Protein AF-A0A368XMG5-F1 (afdb_monomer_lite)

Organism: NCBI:txid545864

Structure (mmCIF, N/CA/C/O backbone):
data_AF-A0A368XMG5-F1
#
_entry.id   AF-A0A368XMG5-F1
#
loop_
_atom_site.group_PDB
_atom_site.id
_atom_site.type_symbol
_atom_site.label_atom_id
_atom_site.label_alt_id
_atom_site.label_comp_id
_atom_site.label_asym_id
_atom_site.label_entity_id
_atom_site.label_seq_id
_atom_site.pdbx_PDB_ins_code
_atom_site.Cartn_x
_atom_site.Cartn_y
_atom_site.Cartn_z
_atom_site.occupancy
_atom_site.B_iso_or_equiv
_atom_site.auth_seq_id
_atom_site.auth_comp_id
_atom_site.auth_asym_id
_atom_site.auth_atom_id
_atom_site.pdbx_PDB_model_num
ATOM 1 N N . MET A 1 1 ? -19.744 3.644 60.141 1.00 47.09 1 MET A N 1
ATOM 2 C CA . MET A 1 1 ? -19.774 2.510 59.193 1.00 47.09 1 MET A CA 1
ATOM 3 C C . MET A 1 1 ? -20.303 3.017 57.856 1.00 47.09 1 MET A C 1
ATOM 5 O O . MET A 1 1 ? -21.509 3.050 57.667 1.00 47.09 1 MET A O 1
ATOM 9 N N . GLN A 1 2 ? -19.438 3.511 56.966 1.00 48.03 2 GLN A N 1
ATOM 10 C CA . GLN A 1 2 ? -19.850 3.877 55.605 1.00 48.03 2 GLN A CA 1
ATOM 11 C C . GLN A 1 2 ? -19.509 2.704 54.688 1.00 48.03 2 GLN A C 1
ATOM 13 O O . GLN A 1 2 ? -18.339 2.403 54.459 1.00 48.03 2 GLN A O 1
ATOM 18 N N . ALA A 1 3 ? -20.543 1.995 54.239 1.00 58.88 3 ALA A N 1
ATOM 19 C CA . ALA A 1 3 ? -20.417 0.934 53.257 1.00 58.88 3 ALA A CA 1
ATOM 20 C C . ALA A 1 3 ? -19.977 1.557 51.927 1.00 58.88 3 ALA A C 1
ATOM 22 O O . ALA A 1 3 ? -20.706 2.338 51.319 1.00 58.88 3 ALA A O 1
ATOM 23 N N . GLN A 1 4 ? -18.767 1.219 51.493 1.00 63.62 4 GLN A N 1
ATOM 24 C CA . GLN A 1 4 ? -18.283 1.524 50.155 1.00 63.62 4 GLN A CA 1
ATOM 25 C C . GLN A 1 4 ? -19.186 0.792 49.158 1.00 63.62 4 GLN A C 1
ATOM 27 O O . GLN A 1 4 ? -19.127 -0.433 49.025 1.00 63.62 4 GLN A O 1
ATOM 32 N N . ALA A 1 5 ? -20.059 1.538 48.481 1.00 65.81 5 ALA A N 1
ATOM 33 C CA . ALA A 1 5 ? -20.800 1.032 47.340 1.00 65.81 5 ALA A CA 1
ATOM 34 C C . ALA A 1 5 ? -19.774 0.569 46.301 1.00 65.81 5 ALA A C 1
ATOM 36 O O . ALA 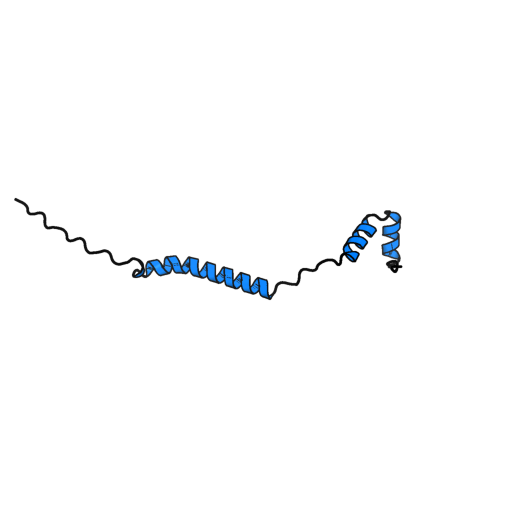A 1 5 ? -19.030 1.379 45.749 1.00 65.81 5 ALA A O 1
ATOM 37 N N . ARG A 1 6 ? -19.693 -0.747 46.080 1.00 66.62 6 ARG A N 1
ATOM 38 C CA . ARG A 1 6 ? -18.854 -1.340 45.039 1.00 66.62 6 ARG A CA 1
ATOM 39 C C . ARG A 1 6 ? -19.262 -0.707 43.712 1.00 66.62 6 ARG A C 1
ATOM 41 O O . ARG A 1 6 ? -20.320 -1.030 43.176 1.00 66.62 6 ARG A O 1
ATOM 48 N N . GLN A 1 7 ? -18.449 0.213 43.203 1.00 66.94 7 GLN A N 1
ATOM 49 C CA . GLN A 1 7 ? -18.592 0.724 41.848 1.00 66.94 7 GLN A CA 1
ATOM 50 C C . GLN A 1 7 ? -18.382 -0.467 40.914 1.00 66.94 7 GLN A C 1
ATOM 52 O O . GLN A 1 7 ? -17.266 -0.946 40.730 1.00 66.94 7 GLN A O 1
ATOM 57 N N . GLN A 1 8 ? -19.479 -1.012 40.393 1.00 64.88 8 GLN A N 1
ATOM 58 C CA . GLN A 1 8 ? -19.426 -2.068 39.396 1.00 64.88 8 GLN A CA 1
ATOM 59 C C . GLN A 1 8 ? -18.816 -1.467 38.127 1.00 64.88 8 GLN A C 1
ATOM 61 O O . GLN A 1 8 ? -19.460 -0.681 37.428 1.00 64.88 8 GLN A O 1
ATOM 66 N N . ALA A 1 9 ? -17.555 -1.800 37.849 1.00 70.56 9 ALA A N 1
ATOM 67 C CA . ALA A 1 9 ? -16.907 -1.436 36.601 1.00 70.56 9 ALA A CA 1
ATOM 68 C C . ALA A 1 9 ? -17.687 -2.081 35.448 1.00 70.56 9 ALA A C 1
ATOM 70 O O . ALA A 1 9 ? -17.798 -3.305 35.364 1.00 70.56 9 ALA A O 1
ATOM 71 N N . ARG A 1 10 ? -18.272 -1.263 34.566 1.00 77.00 10 ARG A N 1
ATOM 72 C CA . ARG A 1 10 ? -18.908 -1.785 33.352 1.00 77.00 10 ARG A CA 1
ATOM 73 C C . ARG A 1 10 ? -17.826 -2.432 32.483 1.00 77.00 10 ARG A C 1
ATOM 75 O O . ARG A 1 10 ? -16.795 -1.793 32.266 1.00 77.00 10 ARG A O 1
ATOM 82 N N . PRO A 1 11 ? -18.046 -3.648 31.955 1.00 79.75 11 PRO A N 1
ATOM 83 C CA . PRO A 1 11 ? -17.086 -4.262 31.052 1.00 79.75 11 PRO A CA 1
ATOM 84 C C . PRO A 1 11 ? -16.916 -3.372 29.816 1.00 79.75 11 PRO A C 1
ATOM 86 O O . PRO A 1 11 ? -17.895 -2.985 29.169 1.00 79.75 11 PRO A O 1
ATOM 89 N N . ALA A 1 12 ? -15.667 -3.014 29.514 1.00 83.25 12 ALA A N 1
ATOM 90 C CA . ALA A 1 12 ? -15.335 -2.249 28.322 1.00 83.25 12 ALA A CA 1
ATOM 91 C C . ALA A 1 12 ? -15.755 -3.034 27.071 1.00 83.25 12 ALA A C 1
ATOM 93 O O . ALA A 1 12 ? -15.601 -4.255 26.998 1.00 83.25 12 ALA A O 1
ATOM 94 N N . ARG A 1 13 ? -16.318 -2.338 26.079 1.00 87.06 13 ARG A N 1
ATOM 95 C CA . ARG A 1 13 ? -16.714 -2.973 24.817 1.00 87.06 13 ARG A CA 1
ATOM 96 C C . ARG A 1 13 ? -15.460 -3.312 23.998 1.00 87.06 13 ARG A C 1
ATOM 98 O O . ARG A 1 13 ? -14.502 -2.542 24.032 1.00 87.06 13 ARG A O 1
ATOM 105 N N . PRO A 1 14 ? -15.471 -4.410 23.222 1.00 91.69 14 PRO A N 1
ATOM 106 C CA . PRO A 1 14 ? -14.373 -4.730 22.318 1.00 91.69 14 PRO A CA 1
ATOM 107 C C . PRO A 1 14 ? -14.089 -3.590 21.330 1.00 91.69 14 PRO A C 1
ATOM 109 O O . PRO A 1 14 ? -15.017 -2.988 20.785 1.00 91.69 14 PRO A O 1
ATOM 112 N N . TRP A 1 15 ? -12.808 -3.312 21.087 1.00 92.88 15 TRP A N 1
ATOM 113 C CA . TRP A 1 15 ? -12.343 -2.120 20.371 1.00 92.88 15 TRP A CA 1
ATOM 114 C C . TRP A 1 15 ? -12.814 -2.040 18.904 1.00 92.88 15 TRP A C 1
ATOM 116 O O . TRP A 1 15 ? -13.133 -0.967 18.403 1.00 92.88 15 TRP A O 1
ATOM 126 N N . TRP A 1 16 ? -12.955 -3.176 18.225 1.00 93.00 16 TRP A N 1
ATOM 127 C CA . TRP A 1 16 ? -13.414 -3.262 16.830 1.00 93.00 16 TRP A CA 1
ATOM 128 C C . TRP A 1 16 ? -14.861 -2.784 16.613 1.00 93.00 16 TRP A C 1
ATOM 130 O O . TRP A 1 16 ? -15.282 -2.576 15.474 1.00 93.00 16 TRP A O 1
ATOM 140 N N . ARG A 1 17 ? -15.634 -2.593 17.695 1.00 92.50 17 ARG A N 1
ATOM 141 C CA . ARG A 1 17 ? -17.001 -2.047 17.641 1.00 92.50 17 ARG A CA 1
ATOM 142 C C . ARG A 1 17 ? -17.043 -0.523 17.546 1.00 92.50 17 ARG A C 1
ATOM 144 O O . ARG A 1 17 ? -18.106 0.025 17.261 1.00 92.50 17 ARG A O 1
ATOM 151 N N . TYR A 1 18 ? -15.941 0.173 17.822 1.00 94.12 18 TYR A N 1
ATOM 152 C CA . TYR A 1 18 ? -15.898 1.630 17.732 1.00 94.12 18 TYR A CA 1
ATOM 153 C C . TYR A 1 18 ? -15.640 2.058 16.283 1.00 94.12 18 TYR A C 1
ATOM 155 O O . TYR A 1 18 ? -14.590 1.758 15.725 1.00 94.12 18 TYR A O 1
ATOM 163 N N . GLY A 1 19 ? -16.567 2.814 15.681 1.00 93.44 19 GLY A N 1
ATOM 164 C CA . GLY A 1 19 ? -16.430 3.299 14.298 1.00 93.44 19 GLY A CA 1
ATOM 165 C C . GLY A 1 19 ? -15.161 4.128 14.049 1.00 93.44 19 GLY A C 1
ATOM 166 O O . GLY A 1 19 ? -14.573 4.042 12.977 1.00 93.44 19 GLY A O 1
ATOM 167 N N . MET A 1 20 ? -14.677 4.852 15.068 1.00 95.38 20 MET A N 1
ATOM 168 C CA . MET A 1 20 ? -13.425 5.622 15.013 1.00 95.38 20 MET A CA 1
ATOM 169 C C . MET A 1 20 ? -12.215 4.751 14.636 1.00 95.38 20 MET A C 1
ATOM 171 O O . MET A 1 20 ? -11.355 5.186 13.879 1.00 95.38 20 MET A O 1
ATOM 175 N N . VAL A 1 21 ? -12.165 3.503 15.116 1.00 95.69 21 VAL A N 1
ATOM 176 C CA . VAL A 1 21 ? -11.071 2.566 14.815 1.00 95.69 21 VAL A CA 1
ATOM 177 C C . VAL A 1 21 ? -10.986 2.300 13.314 1.00 95.69 21 VAL A C 1
ATOM 179 O O . VAL A 1 21 ? -9.898 2.291 12.748 1.00 95.69 21 VAL A O 1
ATOM 182 N N . TRP A 1 22 ? -12.130 2.149 12.648 1.00 95.94 22 TRP A N 1
ATOM 183 C CA . TRP A 1 22 ? -12.176 1.922 11.207 1.00 95.94 22 TRP A CA 1
ATOM 184 C C . TRP A 1 22 ? -11.750 3.144 10.398 1.00 95.94 22 TRP A C 1
ATOM 186 O O . TRP A 1 22 ? -11.154 2.972 9.345 1.00 95.94 22 TRP A O 1
ATOM 196 N N . MET A 1 23 ? -11.974 4.364 10.894 1.00 95.56 23 MET A N 1
ATOM 197 C CA . MET A 1 23 ? -11.461 5.580 10.245 1.00 95.56 23 MET A CA 1
ATOM 198 C C . MET A 1 23 ? -9.934 5.667 10.344 1.00 95.56 23 MET A C 1
ATOM 200 O O . MET A 1 23 ? -9.267 6.005 9.367 1.00 95.56 23 MET A O 1
ATOM 204 N N . VAL A 1 24 ? -9.378 5.292 11.501 1.00 95.88 24 VAL A N 1
ATOM 205 C CA . VAL A 1 24 ? -7.924 5.264 11.728 1.00 95.88 24 VAL A CA 1
ATOM 206 C C . VAL A 1 24 ? -7.245 4.183 10.891 1.00 95.88 24 VAL A C 1
ATOM 208 O O . VAL A 1 24 ? -6.179 4.433 10.346 1.00 95.88 24 VAL A O 1
ATOM 211 N N . ILE A 1 25 ? -7.850 2.999 10.764 1.00 96.88 25 ILE A N 1
ATOM 212 C CA . ILE A 1 25 ? -7.320 1.907 9.930 1.00 96.88 25 ILE A CA 1
ATOM 213 C C . ILE A 1 25 ? -7.568 2.185 8.440 1.00 96.88 25 ILE A C 1
ATOM 215 O O . ILE A 1 25 ? -6.729 1.865 7.599 1.00 96.88 25 ILE A O 1
ATOM 219 N N . GLY A 1 26 ? -8.701 2.802 8.107 1.00 97.69 26 GLY A N 1
ATOM 220 C CA . GLY A 1 26 ? -9.138 3.053 6.738 1.00 97.69 26 GLY A CA 1
ATOM 221 C C . GLY A 1 26 ? -8.194 3.968 5.968 1.00 97.69 26 GLY A C 1
ATOM 222 O O . GLY A 1 26 ? -7.849 3.646 4.836 1.00 97.69 26 GLY A O 1
ATOM 223 N N . GLY A 1 27 ? -7.716 5.057 6.580 1.00 96.56 27 GLY A N 1
ATOM 224 C CA . GLY A 1 27 ? -6.765 5.974 5.937 1.00 96.56 27 GLY A CA 1
ATOM 225 C C . GLY A 1 27 ? -5.494 5.267 5.431 1.00 96.56 27 GLY A C 1
ATOM 226 O O . GLY A 1 27 ? -5.235 5.279 4.227 1.00 96.56 27 GLY A O 1
ATOM 227 N N . PRO A 1 28 ? -4.729 4.590 6.305 1.00 98.06 28 PRO A N 1
ATOM 228 C CA . PRO A 1 28 ? -3.573 3.789 5.909 1.00 98.06 28 PRO A CA 1
ATOM 229 C C . PRO A 1 28 ? -3.914 2.675 4.915 1.00 98.06 28 PRO A C 1
ATOM 231 O O . PRO A 1 28 ? -3.177 2.475 3.951 1.00 98.06 28 PRO A O 1
ATOM 234 N N . LEU A 1 29 ? -5.038 1.973 5.102 1.00 98.38 29 LEU A N 1
ATOM 235 C CA . LEU A 1 29 ? -5.455 0.897 4.199 1.00 98.38 29 LEU A CA 1
ATOM 236 C C . LEU A 1 29 ?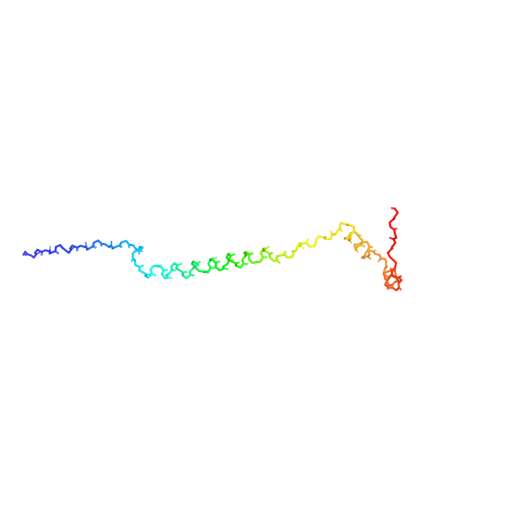 -5.662 1.409 2.765 1.00 98.38 29 LEU A C 1
ATOM 238 O O . LEU A 1 29 ? -5.208 0.771 1.816 1.00 98.38 29 LEU A O 1
ATOM 242 N N . VAL A 1 30 ? -6.292 2.576 2.602 1.00 98.38 30 VAL A N 1
ATOM 243 C CA . VAL A 1 30 ? -6.500 3.207 1.288 1.00 98.38 30 VAL A CA 1
ATOM 244 C C . VAL A 1 30 ? -5.167 3.527 0.613 1.00 98.38 30 VAL A C 1
ATOM 246 O O . VAL A 1 30 ? -5.011 3.247 -0.574 1.00 98.38 30 VAL A O 1
ATOM 249 N N . VAL A 1 31 ? -4.186 4.047 1.356 1.00 97.81 31 VAL A N 1
ATOM 250 C CA . VAL A 1 31 ? -2.846 4.341 0.816 1.00 97.81 31 VAL A CA 1
ATOM 251 C C . VAL A 1 31 ? -2.149 3.067 0.338 1.00 97.81 31 VAL A C 1
ATOM 253 O O . VAL A 1 31 ? -1.588 3.054 -0.757 1.00 97.81 31 VAL A O 1
ATOM 256 N N . VAL A 1 32 ? -2.219 1.979 1.112 1.00 98.38 32 VAL A N 1
ATOM 257 C CA . VAL A 1 32 ? -1.641 0.681 0.724 1.00 98.38 32 VAL A CA 1
ATOM 258 C C . VAL A 1 32 ? -2.273 0.170 -0.573 1.00 98.38 32 VAL A C 1
ATOM 260 O O . VAL A 1 32 ? -1.557 -0.205 -1.502 1.00 98.38 32 VAL A O 1
ATOM 263 N N . VAL A 1 33 ? -3.605 0.205 -0.673 1.00 98.50 33 VAL A N 1
ATOM 264 C CA . VAL A 1 33 ? -4.330 -0.209 -1.886 1.00 98.50 33 VAL A CA 1
ATOM 265 C C . VAL A 1 33 ? -3.952 0.667 -3.083 1.00 98.50 33 VAL A C 1
ATOM 267 O O . VAL A 1 33 ? -3.691 0.137 -4.162 1.00 98.50 33 VAL A O 1
ATOM 270 N N . ALA A 1 34 ? -3.865 1.986 -2.900 1.00 98.25 34 ALA A N 1
ATOM 271 C CA . ALA A 1 34 ? -3.459 2.914 -3.953 1.00 98.25 34 ALA A CA 1
ATOM 272 C C . ALA A 1 34 ? -2.019 2.652 -4.431 1.00 98.25 34 ALA A C 1
ATOM 274 O O . ALA A 1 34 ? -1.759 2.647 -5.637 1.00 98.25 34 ALA A O 1
ATOM 275 N N . GLY A 1 35 ? -1.091 2.372 -3.511 1.00 98.25 35 GLY A N 1
ATOM 276 C CA . GLY A 1 35 ? 0.290 2.008 -3.834 1.00 98.25 35 GLY A CA 1
ATOM 277 C C . GLY A 1 35 ? 0.377 0.720 -4.653 1.00 98.25 35 GLY A C 1
ATOM 278 O O . GLY A 1 35 ? 1.049 0.687 -5.683 1.00 98.25 35 GLY A O 1
ATOM 279 N N . ILE A 1 36 ? -0.368 -0.316 -4.255 1.00 98.31 36 ILE A N 1
ATOM 280 C CA . ILE A 1 36 ? -0.451 -1.573 -5.014 1.00 98.31 36 ILE A CA 1
ATOM 281 C C . ILE A 1 36 ? -1.053 -1.327 -6.399 1.00 98.31 36 ILE A C 1
ATOM 283 O O . ILE A 1 36 ? -0.497 -1.789 -7.392 1.00 98.31 36 ILE A O 1
ATOM 287 N N . ALA A 1 37 ? -2.157 -0.582 -6.494 1.00 97.44 37 ALA A N 1
ATOM 288 C CA . ALA A 1 37 ? -2.784 -0.263 -7.775 1.00 97.44 37 ALA A CA 1
ATOM 289 C C . ALA A 1 37 ? -1.806 0.460 -8.714 1.00 97.44 37 ALA A C 1
ATOM 291 O O . ALA A 1 37 ? -1.690 0.102 -9.886 1.00 97.44 37 ALA A O 1
ATOM 292 N N . THR A 1 38 ? -1.045 1.413 -8.175 1.00 96.12 38 THR A N 1
ATOM 293 C CA . THR A 1 38 ? 0.001 2.135 -8.909 1.00 96.12 38 THR A CA 1
ATOM 294 C C . THR A 1 38 ? 1.092 1.185 -9.397 1.00 96.12 38 THR A C 1
ATOM 296 O O . THR A 1 38 ? 1.450 1.217 -10.573 1.00 96.12 38 THR A O 1
ATOM 299 N N . ALA A 1 39 ? 1.575 0.287 -8.535 1.00 95.62 39 ALA A N 1
ATOM 300 C CA . ALA A 1 39 ? 2.572 -0.713 -8.908 1.00 95.62 39 ALA A CA 1
ATOM 301 C C . ALA A 1 39 ? 2.062 -1.642 -10.023 1.00 95.62 39 ALA A C 1
ATOM 303 O O . ALA A 1 39 ? 2.781 -1.916 -10.980 1.00 95.62 39 ALA A O 1
ATOM 304 N N . VAL A 1 40 ? 0.803 -2.081 -9.950 1.00 96.19 40 VAL A N 1
ATOM 305 C CA . VAL A 1 40 ? 0.183 -2.916 -10.990 1.00 96.19 40 VAL A CA 1
ATOM 306 C C . VAL A 1 40 ? 0.116 -2.180 -12.329 1.00 96.19 40 VAL A C 1
ATOM 308 O O . VAL A 1 40 ? 0.412 -2.780 -13.363 1.00 96.19 40 VAL A O 1
ATOM 311 N N . ILE A 1 41 ? -0.254 -0.897 -12.325 1.00 94.06 41 ILE A N 1
ATOM 312 C CA . ILE A 1 41 ? -0.266 -0.067 -13.538 1.00 94.06 41 ILE A CA 1
ATOM 313 C C . ILE A 1 41 ? 1.150 0.040 -14.115 1.00 94.06 41 ILE A C 1
ATOM 315 O O . ILE A 1 41 ? 1.336 -0.191 -15.309 1.00 94.06 41 ILE A O 1
ATOM 319 N N . ALA A 1 42 ? 2.143 0.311 -13.267 1.00 91.44 42 ALA A N 1
ATOM 320 C CA . ALA A 1 42 ? 3.536 0.435 -13.680 1.00 91.44 42 ALA A CA 1
ATOM 321 C C . ALA A 1 42 ? 4.074 -0.858 -14.312 1.00 91.44 42 ALA A C 1
ATOM 323 O O . ALA A 1 42 ? 4.682 -0.804 -15.376 1.00 91.44 42 ALA A O 1
ATOM 324 N N . PHE A 1 43 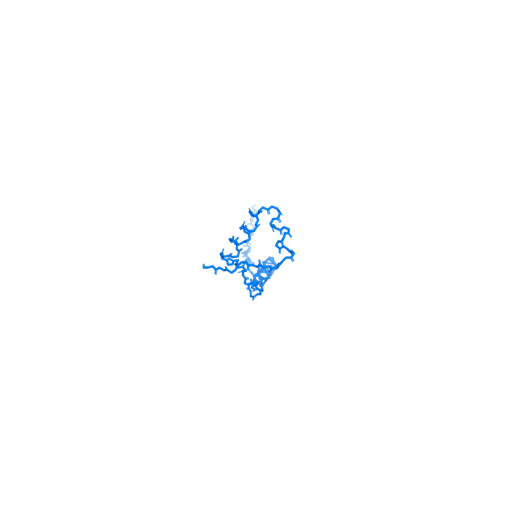? 3.806 -2.026 -13.719 1.00 92.25 43 PHE A N 1
ATOM 325 C CA . PHE A 1 43 ? 4.282 -3.301 -14.264 1.00 92.25 43 PHE A CA 1
ATOM 326 C C . PHE A 1 43 ? 3.610 -3.695 -15.579 1.00 92.25 43 PHE A C 1
ATOM 328 O O . PHE A 1 43 ? 4.250 -4.303 -16.431 1.00 92.25 43 PHE A O 1
ATOM 335 N N . ARG A 1 44 ? 2.328 -3.366 -15.765 1.00 88.75 44 ARG A N 1
ATOM 336 C CA . ARG A 1 44 ? 1.601 -3.701 -17.001 1.00 88.75 44 ARG A CA 1
ATOM 337 C C . ARG A 1 44 ? 2.015 -2.842 -18.196 1.00 88.75 44 ARG A C 1
ATOM 339 O O . ARG A 1 44 ? 1.885 -3.304 -19.322 1.00 88.75 44 ARG A O 1
ATOM 346 N N . GLY A 1 45 ? 2.468 -1.614 -17.951 1.00 79.00 45 GLY A N 1
ATOM 347 C CA . GLY A 1 45 ? 2.937 -0.680 -18.979 1.00 79.00 45 GLY A CA 1
ATOM 348 C C . GLY A 1 45 ? 4.457 -0.548 -19.059 1.00 79.00 45 GLY A C 1
ATOM 349 O O . GLY A 1 45 ? 4.936 0.369 -19.718 1.00 79.00 45 GLY A O 1
ATOM 350 N N . ALA A 1 46 ? 5.211 -1.401 -18.360 1.00 80.12 46 ALA A N 1
ATOM 351 C CA . ALA A 1 46 ? 6.664 -1.336 -18.366 1.00 80.12 46 ALA A CA 1
ATOM 352 C C . ALA A 1 46 ? 7.199 -1.710 -19.754 1.00 80.12 46 ALA A C 1
ATOM 354 O O . ALA A 1 46 ? 6.958 -2.815 -20.244 1.00 80.12 46 ALA A O 1
ATOM 355 N N . ASP A 1 47 ? 7.926 -0.779 -20.370 1.00 80.50 47 ASP A N 1
ATOM 356 C CA . ASP A 1 47 ? 8.650 -1.030 -21.612 1.00 80.50 47 ASP A CA 1
ATOM 357 C C . ASP A 1 47 ? 9.673 -2.161 -21.393 1.00 80.50 47 ASP A C 1
ATOM 359 O O . ASP A 1 47 ? 10.301 -2.228 -20.324 1.00 80.50 47 ASP A O 1
ATOM 363 N N . PRO A 1 48 ? 9.817 -3.100 -22.344 1.00 78.25 48 PRO A N 1
ATOM 364 C CA . PRO A 1 48 ? 10.798 -4.164 -22.222 1.00 78.25 48 PRO A CA 1
ATOM 365 C C . PRO A 1 48 ? 12.201 -3.579 -22.065 1.00 78.25 48 PRO A C 1
ATOM 367 O O . PRO A 1 48 ? 12.626 -2.719 -22.826 1.00 78.25 48 PRO A O 1
ATOM 370 N N . VAL A 1 49 ? 12.967 -4.100 -21.104 1.00 81.31 49 VAL A N 1
ATOM 371 C CA . VAL A 1 49 ? 14.358 -3.677 -20.912 1.00 81.31 49 VAL A CA 1
ATOM 372 C C . VAL A 1 49 ? 15.136 -3.916 -22.208 1.00 81.31 49 VAL A C 1
ATOM 374 O O . VAL A 1 49 ? 15.399 -5.067 -22.578 1.00 81.31 49 VAL A O 1
ATOM 377 N N . VAL A 1 50 ? 15.512 -2.827 -22.886 1.00 79.44 50 VAL A N 1
ATOM 378 C CA . VAL A 1 50 ? 16.384 -2.860 -24.061 1.00 79.44 50 VAL A CA 1
ATOM 379 C C . VAL A 1 50 ? 17.743 -3.364 -23.597 1.00 79.44 50 VAL A C 1
ATOM 381 O O . VAL A 1 50 ? 18.533 -2.642 -22.993 1.00 79.44 50 VAL A O 1
ATOM 384 N N . ARG A 1 51 ? 18.001 -4.651 -23.833 1.00 75.50 51 ARG A N 1
ATOM 385 C CA . ARG A 1 51 ? 19.335 -5.219 -23.671 1.00 75.50 51 ARG A CA 1
ATOM 386 C C . ARG A 1 51 ? 20.124 -4.869 -24.924 1.00 75.50 51 ARG A C 1
ATOM 388 O O . ARG A 1 51 ? 19.676 -5.256 -26.007 1.00 75.50 51 ARG A O 1
ATOM 395 N N . PRO A 1 52 ? 21.269 -4.182 -24.812 1.00 69.38 52 PRO A N 1
ATOM 396 C CA . PRO A 1 52 ? 22.130 -4.036 -25.966 1.00 69.38 52 PRO A CA 1
ATOM 397 C C . PRO A 1 52 ? 22.580 -5.441 -26.379 1.00 69.38 52 PRO A C 1
ATOM 399 O O . PRO A 1 52 ? 22.938 -6.273 -25.536 1.00 69.38 52 PRO A O 1
ATOM 402 N N . ALA A 1 53 ? 22.488 -5.751 -27.672 1.00 69.69 53 ALA A N 1
ATOM 403 C CA . ALA A 1 53 ? 23.025 -7.005 -28.172 1.00 69.69 53 ALA A CA 1
ATOM 404 C C . ALA A 1 53 ? 24.532 -7.021 -27.856 1.00 69.69 53 ALA A C 1
ATOM 406 O O . ALA A 1 53 ? 25.187 -5.990 -28.007 1.00 69.69 53 ALA A O 1
ATOM 407 N N . PRO A 1 54 ? 25.118 -8.156 -27.447 1.00 66.69 54 PRO A N 1
ATOM 408 C CA . PRO A 1 54 ? 26.527 -8.210 -27.048 1.00 66.69 54 PRO A CA 1
ATOM 409 C C . PRO A 1 54 ? 27.478 -7.692 -28.141 1.00 66.69 54 PRO A C 1
ATOM 411 O O . PRO A 1 54 ? 28.507 -7.101 -27.837 1.00 66.69 54 PRO A O 1
ATOM 414 N N . ALA A 1 55 ? 27.100 -7.834 -29.415 1.00 62.66 55 ALA A N 1
ATOM 415 C CA . ALA A 1 55 ? 27.849 -7.286 -30.542 1.00 62.66 55 ALA A CA 1
ATOM 416 C C . ALA A 1 55 ? 27.779 -5.750 -30.652 1.00 62.66 55 ALA A C 1
ATOM 418 O O . ALA A 1 55 ? 28.715 -5.147 -31.157 1.00 62.66 55 ALA A O 1
ATOM 419 N N . GLN A 1 56 ? 26.694 -5.116 -30.194 1.00 61.84 56 GLN A N 1
ATOM 420 C CA . GLN A 1 56 ? 26.521 -3.658 -30.232 1.00 61.84 56 GLN A CA 1
ATOM 421 C C . GLN A 1 56 ? 27.412 -2.983 -29.190 1.00 61.84 56 GLN A C 1
ATOM 423 O O . GLN A 1 56 ? 28.133 -2.060 -29.541 1.00 61.84 56 GLN A O 1
ATOM 428 N N . VAL A 1 57 ? 27.452 -3.510 -27.958 1.00 63.94 57 VAL A N 1
ATOM 429 C CA . VAL A 1 57 ? 28.359 -3.006 -26.907 1.00 63.94 57 VAL A CA 1
ATOM 430 C C . VAL A 1 57 ? 29.816 -3.192 -27.320 1.00 63.94 57 VAL A C 1
ATOM 432 O O . VAL A 1 57 ? 30.599 -2.256 -27.241 1.00 63.94 57 VAL A O 1
ATOM 435 N N . ALA A 1 58 ? 30.171 -4.372 -27.839 1.00 65.50 58 ALA A N 1
ATOM 436 C CA . ALA A 1 58 ? 31.529 -4.634 -28.309 1.00 65.50 58 ALA A CA 1
ATOM 437 C C . ALA A 1 58 ? 31.927 -3.741 -29.500 1.00 65.50 58 ALA A C 1
ATOM 439 O O . ALA A 1 58 ? 33.092 -3.374 -29.627 1.00 65.50 58 ALA A O 1
ATOM 440 N N . ALA A 1 59 ? 30.980 -3.388 -30.377 1.00 67.44 59 ALA A N 1
ATOM 441 C CA . ALA A 1 59 ? 31.224 -2.485 -31.497 1.00 67.44 59 ALA A CA 1
ATOM 442 C C . ALA A 1 59 ? 31.343 -1.018 -31.056 1.00 67.44 59 ALA A C 1
ATOM 444 O O . ALA A 1 59 ? 32.178 -0.305 -31.606 1.00 67.44 59 ALA A O 1
ATOM 445 N N . GLU A 1 60 ? 30.552 -0.575 -30.075 1.00 66.94 60 GLU A N 1
ATOM 446 C CA . GLU A 1 60 ? 30.668 0.765 -29.483 1.00 66.94 60 GLU A CA 1
ATOM 447 C C . GLU A 1 60 ? 31.977 0.918 -28.706 1.00 66.94 60 GLU A C 1
ATOM 449 O O . GLU A 1 60 ? 32.719 1.861 -28.959 1.00 66.94 60 GLU A O 1
ATOM 454 N N . GLU A 1 61 ? 32.344 -0.054 -27.868 1.00 68.56 61 GLU A N 1
ATOM 455 C CA . GLU A 1 61 ? 33.649 -0.061 -27.196 1.00 68.56 61 GLU A CA 1
ATOM 456 C C . GLU A 1 61 ? 34.805 -0.086 -28.211 1.00 68.56 61 GLU A C 1
ATOM 458 O O . GLU A 1 61 ? 35.788 0.638 -28.059 1.00 68.56 61 GLU A O 1
ATOM 463 N N . ALA A 1 62 ? 34.694 -0.868 -29.291 1.00 69.06 62 ALA A N 1
ATOM 464 C CA . ALA A 1 62 ? 35.700 -0.878 -30.354 1.00 69.06 62 ALA A CA 1
ATOM 465 C C . ALA A 1 62 ? 35.771 0.455 -31.124 1.00 69.06 62 ALA A C 1
ATOM 467 O O . ALA A 1 62 ? 36.854 0.849 -31.564 1.00 69.06 62 ALA A O 1
ATOM 468 N N . PHE A 1 63 ? 34.643 1.152 -31.279 1.00 72.06 63 PHE A N 1
ATOM 469 C CA . PHE A 1 63 ? 34.579 2.485 -31.875 1.00 72.06 63 PHE A CA 1
ATOM 470 C C . PHE A 1 63 ? 35.186 3.547 -30.948 1.00 72.06 63 PHE A C 1
ATOM 472 O O . PHE A 1 63 ? 35.911 4.420 -31.421 1.00 72.06 63 PHE A O 1
ATOM 479 N N . ASP A 1 64 ? 34.974 3.447 -29.638 1.00 73.44 64 ASP A N 1
ATOM 480 C CA . ASP A 1 64 ? 35.541 4.369 -28.646 1.00 73.44 64 ASP A CA 1
ATOM 481 C C . ASP A 1 64 ? 37.061 4.210 -28.492 1.00 73.44 64 ASP A C 1
ATOM 483 O O . ASP A 1 64 ? 37.772 5.175 -28.200 1.00 73.44 64 ASP A O 1
ATOM 487 N N . LEU A 1 65 ? 37.585 3.010 -28.750 1.00 76.19 65 LEU A N 1
ATOM 488 C CA . LEU A 1 65 ? 39.022 2.716 -28.734 1.00 76.19 65 LEU A CA 1
ATOM 489 C C . LEU A 1 65 ? 39.736 3.033 -30.060 1.00 76.19 65 LEU A C 1
ATOM 491 O O . LEU A 1 65 ? 40.956 2.861 -30.163 1.00 76.19 65 LEU A O 1
ATOM 495 N N . GLN A 1 66 ? 39.018 3.488 -31.089 1.00 75.31 66 GLN A N 1
ATOM 496 C CA . GLN A 1 66 ? 39.625 3.799 -32.380 1.00 75.31 66 GLN A CA 1
ATOM 497 C C . GLN A 1 66 ? 40.412 5.129 -32.324 1.00 75.31 66 GLN A C 1
ATOM 499 O O . GLN A 1 66 ? 40.048 6.059 -31.600 1.00 75.31 66 GLN A O 1
ATOM 504 N N . PRO A 1 67 ? 41.489 5.288 -33.113 1.00 78.50 67 PRO A N 1
ATOM 505 C CA . PRO A 1 67 ? 42.276 6.517 -33.109 1.00 78.50 67 PRO A CA 1
ATOM 506 C C . PRO A 1 67 ? 41.432 7.729 -33.538 1.00 78.50 67 PRO A C 1
ATOM 508 O O . PRO A 1 67 ? 40.645 7.648 -34.482 1.00 78.50 67 PRO A O 1
ATOM 511 N N . ALA A 1 68 ? 41.647 8.885 -32.897 1.00 74.62 68 ALA A N 1
ATOM 512 C CA . ALA A 1 68 ? 40.823 10.094 -33.066 1.00 74.62 68 ALA A CA 1
ATOM 513 C C . 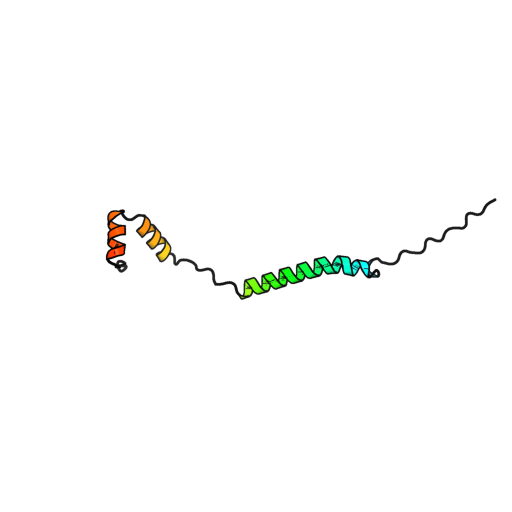ALA A 1 68 ? 40.640 10.545 -34.531 1.00 74.62 68 ALA A C 1
ATOM 515 O O . ALA A 1 68 ? 39.586 11.057 -34.911 1.00 74.62 68 ALA A O 1
ATOM 516 N N . MET A 1 69 ? 41.655 10.326 -35.374 1.00 76.25 69 MET A N 1
ATOM 517 C CA . MET A 1 69 ? 41.577 10.611 -36.811 1.00 76.25 69 MET A CA 1
ATOM 518 C C . MET A 1 69 ? 40.624 9.664 -37.556 1.00 76.25 69 MET A C 1
ATOM 520 O O . MET A 1 69 ? 39.897 10.112 -38.438 1.00 76.25 69 MET A O 1
ATOM 524 N N . ALA A 1 70 ? 40.586 8.376 -37.198 1.00 75.44 70 ALA A N 1
ATOM 525 C CA . ALA A 1 70 ? 39.684 7.404 -37.813 1.00 75.44 70 ALA A CA 1
ATOM 526 C C . ALA A 1 70 ? 38.220 7.691 -37.452 1.00 75.44 70 ALA A C 1
ATOM 528 O O . ALA A 1 70 ? 37.371 7.694 -38.341 1.00 75.44 70 ALA A O 1
ATOM 529 N N . GLY A 1 71 ? 37.930 8.051 -36.197 1.00 74.00 71 GLY A N 1
ATOM 530 C CA . GLY A 1 71 ? 36.564 8.384 -35.778 1.00 74.00 71 GLY A CA 1
ATOM 531 C C . GLY A 1 71 ? 35.964 9.586 -36.513 1.00 74.00 71 GLY A C 1
ATOM 532 O O . GLY A 1 71 ? 34.816 9.530 -36.957 1.00 74.00 71 GLY A O 1
ATOM 533 N N . ARG A 1 72 ? 36.755 10.647 -36.749 1.00 74.38 72 ARG A N 1
ATOM 534 C CA . ARG A 1 72 ? 36.310 11.796 -37.566 1.00 74.38 72 ARG A CA 1
ATOM 535 C C . ARG A 1 72 ? 36.027 11.408 -39.018 1.00 74.38 72 ARG A C 1
ATOM 537 O O . ARG A 1 72 ? 35.080 11.922 -39.606 1.00 74.38 72 ARG A O 1
ATOM 544 N N . ASN A 1 73 ? 36.811 10.492 -39.582 1.00 71.06 73 ASN A N 1
ATOM 545 C CA . ASN A 1 73 ? 36.625 10.026 -40.957 1.00 71.06 73 ASN A CA 1
ATOM 546 C C . ASN A 1 73 ? 35.414 9.084 -41.096 1.00 71.06 73 ASN A C 1
ATOM 548 O O . ASN A 1 73 ? 34.710 9.129 -42.105 1.00 71.06 73 ASN A O 1
ATOM 552 N N . HIS A 1 74 ? 35.116 8.275 -40.076 1.00 71.12 74 HIS A N 1
ATOM 553 C CA . HIS A 1 74 ? 33.950 7.386 -40.065 1.00 71.12 74 HIS A CA 1
ATOM 554 C C . HIS A 1 74 ? 32.617 8.154 -40.087 1.00 71.12 74 HIS A C 1
ATOM 556 O O . HIS A 1 74 ? 31.727 7.789 -40.857 1.00 71.12 74 HIS A O 1
ATOM 562 N N . ALA A 1 75 ? 32.500 9.263 -39.342 1.00 66.75 75 ALA A N 1
ATOM 563 C CA . ALA A 1 75 ? 31.308 10.125 -39.356 1.00 66.75 75 ALA A CA 1
ATOM 564 C C . ALA A 1 75 ? 31.016 10.743 -40.739 1.00 66.75 75 ALA A C 1
ATOM 566 O O . ALA A 1 75 ? 29.864 11.010 -41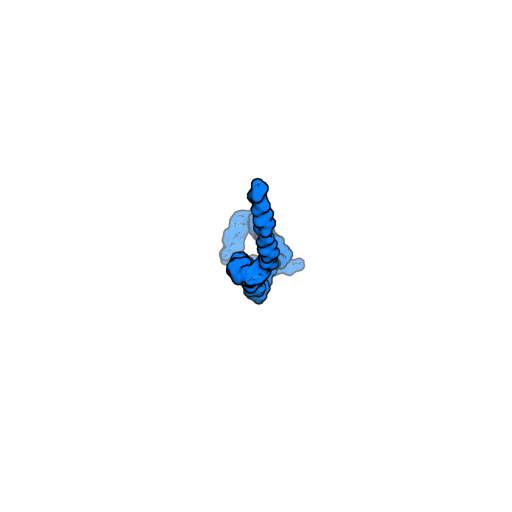.069 1.00 66.75 75 ALA A O 1
ATOM 567 N N . ALA A 1 76 ? 32.054 10.946 -41.556 1.00 69.12 76 ALA A N 1
ATOM 568 C CA . ALA A 1 76 ? 31.927 11.489 -42.905 1.00 69.12 76 ALA A CA 1
ATOM 569 C C . ALA A 1 76 ? 31.606 10.426 -43.975 1.00 69.12 76 ALA A C 1
ATOM 571 O O . ALA A 1 76 ? 31.137 10.787 -45.051 1.00 69.12 76 ALA A O 1
ATOM 572 N N . THR A 1 77 ? 31.853 9.135 -43.702 1.00 67.38 77 THR A N 1
ATOM 573 C CA . THR A 1 77 ? 31.831 8.071 -44.731 1.00 67.38 77 THR A CA 1
ATOM 574 C C . THR A 1 77 ? 30.742 7.007 -44.505 1.00 67.38 77 THR A C 1
ATOM 576 O O . THR A 1 77 ? 30.390 6.291 -45.437 1.00 67.38 77 THR A O 1
ATOM 579 N N . GLY A 1 78 ? 30.163 6.899 -43.301 1.00 62.62 78 GLY A N 1
ATOM 580 C CA . GLY A 1 78 ? 28.958 6.092 -43.028 1.00 62.62 78 GLY A CA 1
ATOM 581 C C . GLY A 1 78 ? 29.094 4.564 -43.147 1.00 62.62 78 GLY A C 1
ATOM 582 O O . GLY A 1 78 ? 28.097 3.856 -43.031 1.00 62.62 78 GLY A O 1
ATOM 583 N N . SER A 1 79 ? 30.291 4.020 -43.378 1.00 61.25 79 SER A N 1
ATOM 584 C CA . SER A 1 79 ? 30.487 2.582 -43.585 1.00 61.25 79 SER A CA 1
ATOM 585 C C . SER A 1 79 ? 30.820 1.847 -42.283 1.00 61.25 79 SER A C 1
ATOM 587 O O . SER A 1 79 ? 31.911 2.013 -41.733 1.00 61.25 79 SER A O 1
ATOM 589 N N . VAL A 1 80 ? 29.915 0.976 -41.835 1.00 59.94 80 VAL A N 1
ATOM 590 C CA . VAL A 1 80 ? 30.225 -0.091 -40.870 1.00 59.94 80 VAL A CA 1
ATOM 591 C C . VAL A 1 80 ? 30.914 -1.228 -41.640 1.00 59.94 80 VAL A C 1
ATOM 593 O O . VAL A 1 80 ? 30.342 -1.702 -42.625 1.00 59.94 80 VAL A O 1
ATOM 596 N N . PRO A 1 81 ? 32.130 -1.672 -41.264 1.00 58.81 81 PRO A N 1
ATOM 597 C CA . PRO A 1 81 ? 32.776 -2.800 -41.930 1.00 58.81 81 PRO A CA 1
ATOM 598 C C . PRO A 1 81 ? 31.931 -4.069 -41.776 1.00 58.81 81 PRO A C 1
ATOM 600 O O . PRO A 1 81 ? 31.544 -4.426 -40.664 1.00 58.81 81 PRO A O 1
ATOM 603 N N . ALA A 1 82 ? 31.645 -4.752 -42.887 1.00 55.44 82 ALA A N 1
ATOM 604 C CA . ALA A 1 82 ? 30.935 -6.025 -42.857 1.00 55.44 8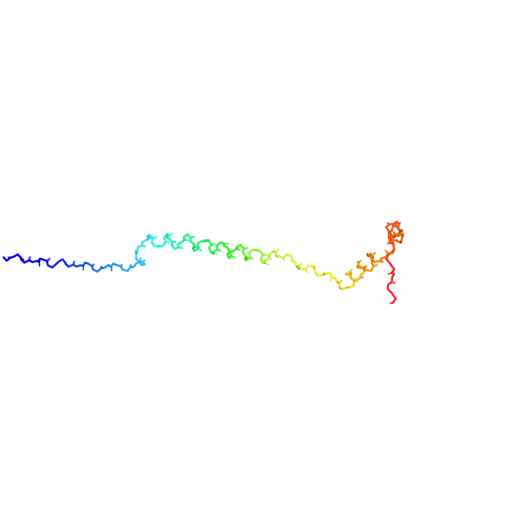2 ALA A CA 1
ATOM 605 C C . ALA A 1 82 ? 31.757 -7.076 -42.080 1.00 55.44 82 ALA A C 1
ATOM 607 O O . ALA A 1 82 ? 32.972 -7.172 -42.301 1.00 55.44 82 ALA A O 1
ATOM 608 N N . PRO A 1 83 ? 31.126 -7.860 -41.187 1.00 55.84 83 PRO A N 1
ATOM 609 C CA . PRO A 1 83 ? 31.812 -8.925 -40.471 1.00 55.84 83 PRO A CA 1
ATOM 610 C C . PRO A 1 83 ? 32.266 -10.001 -41.466 1.00 55.84 83 PRO A C 1
ATOM 612 O O . PRO A 1 83 ? 31.541 -10.322 -42.409 1.00 55.84 83 PRO A O 1
ATOM 615 N N . ARG A 1 84 ? 33.478 -10.523 -41.265 1.00 49.72 84 ARG A N 1
ATOM 616 C CA . ARG A 1 84 ? 33.966 -11.730 -41.944 1.00 49.72 84 ARG A CA 1
ATOM 617 C C . ARG A 1 84 ? 33.659 -12.943 -41.085 1.00 49.72 84 ARG A C 1
ATOM 619 O O . ARG A 1 84 ? 33.843 -12.811 -39.855 1.00 49.72 84 ARG A O 1
#

Sequence (84 aa):
MQAQARQQARPARPWWRYGMVWMVIGGPLVVVVAGIATAVIAFRGADPVVRPAPAQVAAEEAFDLQPAMAGRNHAATGSVPAPR

Radius of gyration: 35.92 Å; chains: 1; bounding box: 63×24×104 Å

Secondary structure (DSSP, 8-state):
--------PPPPPPGGG-HHHHHHHHHHHHHHHHHHHHHHHHHHTPPP--PPPHHHHHHHHHHHTS-HHHHHHHHHH--PPPP-

Foldseek 3Di:
DDDDPPPPPDDDDDPVPDVVVCVVVVVVVVVVVVVVVVVVVCVVPPDPPDDDDPVRVVVVVVLVPDDPVVNVVCVVPVDDDDDD

pLDDT: mean 78.9, std 14.63, range [47.09, 98.5]